Protein AF-A0A352SDS6-F1 (afdb_monomer)

Secondary structure (DSSP, 8-state):
-EEEEETTEEEEEEEETTEEEEEEEESSTT--EEEE-TTT--S----EE-SSSTTEEEEE-PPPTTT-EEEEEEEETTTTEEEEEEEEE--TT--TTT------EE-TTSSEEEEEE-TTSS-EEEEEE-HHHHS--

Radius of gyration: 15.39 Å; Cα contacts (8 Å, |Δi|>4): 295; chains: 1; bounding box: 39×33×39 Å

Nearest PDB structures (foldseek):
  3fgb-assembly2_B  TM=4.371E-01  e=1.131E-02  Bacteroides thetaiotaomicron
  1ri6-assembly1_A  TM=5.405E-01  e=7.367E-02  Escherichia coli
  6nau-assembly3_C  TM=4.119E-01  e=3.223E-02  Klebsiella pneumoniae subsp. pneumoniae
  6fhp-assembly2_B  TM=5.325E-01  e=4.067E-01  Streptomyces mobaraensis
  6boy-assembly1_A  TM=3.672E-01  e=1.097E+00  Homo sapiens

Foldseek 3Di:
DWDDLDPFWIWDQQDDPHDGATWIFGPDPPTDIDGFLVPHRPDDWQWDAQPQQSQKIWTKDAQDPPQRWIWTWIARRVVSDIDGQDIAHDDPVQDPVRDAGQNWDADNNRQKIKGWGCRVPRTDIDIDGPCCPRPPD

Structure (mmCIF, N/CA/C/O backbone):
data_AF-A0A352SDS6-F1
#
_entry.id   AF-A0A352SDS6-F1
#
loop_
_atom_site.group_PDB
_atom_site.id
_atom_site.type_symbol
_atom_site.label_atom_id
_atom_site.label_alt_id
_atom_site.label_comp_id
_atom_site.label_asym_id
_atom_site.label_entity_id
_atom_site.label_seq_id
_atom_site.pdbx_PDB_ins_code
_atom_site.Cartn_x
_atom_site.Cartn_y
_atom_site.Cartn_z
_atom_site.occupancy
_atom_site.B_iso_or_equiv
_atom_site.auth_seq_id
_atom_site.auth_comp_id
_atom_site.auth_asym_id
_atom_site.auth_atom_id
_atom_site.pdbx_PDB_model_num
ATOM 1 N N . HIS A 1 1 ? 10.148 4.270 2.060 1.00 79.06 1 HIS A N 1
ATOM 2 C CA . HIS A 1 1 ? 10.262 2.836 2.402 1.00 79.06 1 HIS A CA 1
ATOM 3 C C . HIS A 1 1 ? 10.572 2.051 1.126 1.00 79.06 1 HIS A C 1
ATOM 5 O O . HIS A 1 1 ? 9.865 2.293 0.155 1.00 79.06 1 HIS A O 1
ATOM 11 N N . PRO A 1 2 ? 11.622 1.207 1.069 1.00 92.25 2 PRO A N 1
ATOM 12 C CA . PRO A 1 2 ? 11.910 0.367 -0.097 1.00 92.25 2 PRO A CA 1
ATOM 13 C C . PRO A 1 2 ? 11.280 -1.030 0.023 1.00 92.25 2 PRO A C 1
ATOM 15 O O . PRO A 1 2 ? 11.198 -1.579 1.125 1.00 92.25 2 PRO A O 1
ATOM 18 N N . LEU A 1 3 ? 10.881 -1.624 -1.102 1.00 95.00 3 LEU A N 1
ATOM 19 C CA . LEU A 1 3 ? 10.377 -2.996 -1.170 1.00 95.00 3 LEU A CA 1
ATOM 20 C C . LEU A 1 3 ? 10.596 -3.594 -2.567 1.00 95.00 3 LEU A C 1
ATOM 22 O O . LEU A 1 3 ? 10.373 -2.929 -3.570 1.00 95.00 3 LEU A O 1
ATOM 26 N N . TRP A 1 4 ? 10.960 -4.871 -2.637 1.00 95.69 4 TRP A N 1
ATOM 27 C CA . TRP A 1 4 ? 10.947 -5.634 -3.885 1.00 95.69 4 TRP A CA 1
ATOM 28 C C . TRP A 1 4 ? 9.517 -5.882 -4.382 1.00 95.69 4 TRP A C 1
ATOM 30 O O . TRP A 1 4 ? 8.671 -6.368 -3.626 1.00 95.69 4 TRP A O 1
ATOM 40 N N . LYS A 1 5 ? 9.262 -5.575 -5.657 1.00 95.56 5 LYS A N 1
ATOM 41 C CA . LYS A 1 5 ? 8.045 -5.979 -6.379 1.00 95.56 5 LYS A CA 1
ATOM 42 C C . LYS A 1 5 ? 8.198 -7.398 -6.934 1.00 95.56 5 LYS A C 1
ATOM 44 O O . LYS A 1 5 ? 7.309 -8.226 -6.762 1.00 95.56 5 LYS A O 1
ATOM 49 N N . ASP A 1 6 ? 9.331 -7.663 -7.575 1.00 95.06 6 ASP A N 1
ATOM 50 C CA . ASP A 1 6 ? 9.714 -8.936 -8.195 1.00 95.06 6 ASP A CA 1
ATOM 51 C C . ASP A 1 6 ? 11.247 -9.068 -8.200 1.00 95.06 6 ASP A C 1
ATOM 53 O O . ASP A 1 6 ? 11.920 -8.254 -7.580 1.00 95.06 6 ASP A O 1
ATOM 57 N N . ASP A 1 7 ? 11.805 -10.075 -8.874 1.00 96.19 7 ASP A N 1
ATOM 58 C CA . ASP A 1 7 ? 13.253 -10.356 -8.875 1.00 96.19 7 ASP A CA 1
ATOM 59 C C . ASP A 1 7 ? 14.102 -9.272 -9.568 1.00 96.19 7 ASP A C 1
ATOM 61 O O . ASP A 1 7 ? 15.329 -9.321 -9.515 1.00 96.19 7 ASP A O 1
ATOM 65 N N . THR A 1 8 ? 13.462 -8.310 -10.236 1.00 97.25 8 THR A N 1
ATOM 66 C CA . THR A 1 8 ? 14.125 -7.290 -11.061 1.00 97.25 8 THR A CA 1
ATOM 67 C C . THR A 1 8 ? 13.709 -5.862 -10.725 1.00 97.25 8 THR A C 1
ATOM 69 O O . THR A 1 8 ? 14.305 -4.933 -11.259 1.00 97.25 8 THR A O 1
ATOM 72 N N . HIS A 1 9 ? 12.725 -5.657 -9.840 1.00 97.75 9 HIS A N 1
ATOM 73 C CA . HIS A 1 9 ? 12.203 -4.323 -9.539 1.00 97.75 9 HIS A CA 1
ATOM 74 C C . HIS A 1 9 ? 12.048 -4.034 -8.046 1.00 97.75 9 HIS A C 1
ATOM 76 O O . HIS A 1 9 ? 11.487 -4.829 -7.285 1.00 97.75 9 HIS A O 1
ATOM 82 N N . ILE A 1 10 ? 12.431 -2.817 -7.654 1.00 97.25 10 ILE A N 1
ATOM 83 C CA . ILE A 1 10 ? 12.285 -2.274 -6.300 1.00 97.25 10 ILE A CA 1
ATOM 84 C C . ILE A 1 10 ? 11.414 -1.019 -6.365 1.00 97.25 10 ILE A C 1
ATOM 86 O O . ILE A 1 10 ? 11.709 -0.089 -7.108 1.00 97.25 10 ILE A O 1
ATOM 90 N N . ILE A 1 11 ? 10.363 -0.956 -5.551 1.00 97.12 11 ILE A N 1
ATOM 91 C CA . ILE A 1 11 ? 9.583 0.264 -5.342 1.00 97.12 11 ILE A CA 1
ATOM 92 C C . ILE A 1 11 ? 10.101 1.024 -4.121 1.00 97.12 11 ILE A C 1
ATOM 94 O O . ILE A 1 11 ? 10.385 0.433 -3.076 1.00 97.12 11 ILE A O 1
ATOM 98 N N . VAL A 1 12 ? 10.210 2.346 -4.238 1.00 96.94 12 VAL A N 1
ATOM 99 C CA . VAL A 1 12 ? 10.644 3.230 -3.154 1.00 96.94 12 VAL A CA 1
ATOM 100 C C . VAL A 1 12 ? 9.781 4.484 -3.126 1.00 96.94 12 VAL A C 1
ATOM 102 O O . VAL A 1 12 ? 9.702 5.208 -4.113 1.00 96.94 12 VAL A O 1
ATOM 105 N N . TRP A 1 13 ? 9.197 4.800 -1.968 1.00 97.25 13 TRP A N 1
ATOM 106 C CA . TRP A 1 13 ? 8.790 6.181 -1.691 1.00 97.25 13 TRP A CA 1
ATOM 107 C C . TRP A 1 13 ? 10.016 7.020 -1.325 1.00 97.25 13 TRP A C 1
ATOM 109 O O . TRP A 1 13 ? 10.658 6.749 -0.298 1.00 97.25 13 TRP A O 1
ATOM 119 N N . GLY A 1 14 ? 10.323 8.039 -2.127 1.00 95.75 14 GLY A N 1
ATOM 120 C CA . GLY A 1 14 ? 11.457 8.929 -1.882 1.00 95.75 14 GLY A CA 1
ATOM 121 C C . GLY A 1 14 ? 11.708 9.943 -3.002 1.00 95.75 14 GLY A C 1
ATOM 122 O O . GLY A 1 14 ? 11.015 9.915 -4.020 1.00 95.75 14 GLY A O 1
ATOM 123 N N . PRO A 1 15 ? 12.678 10.856 -2.811 1.00 96.06 15 PRO A N 1
ATOM 124 C CA . PRO A 1 15 ? 13.060 11.830 -3.826 1.00 96.06 15 PRO A CA 1
ATOM 125 C C . PRO A 1 15 ? 13.827 11.179 -4.987 1.00 96.06 15 PRO A C 1
ATOM 127 O O . PRO A 1 15 ? 14.787 10.443 -4.762 1.00 96.06 15 PRO A O 1
ATOM 130 N N . HIS A 1 16 ? 13.464 11.516 -6.223 1.00 95.88 16 HIS A N 1
ATOM 131 C CA . HIS A 1 16 ? 14.200 11.175 -7.441 1.00 95.88 16 HIS A CA 1
ATOM 132 C C . HIS A 1 16 ? 14.000 12.269 -8.498 1.00 95.88 16 HIS A C 1
ATOM 134 O O . HIS A 1 16 ? 12.891 12.769 -8.686 1.00 95.88 16 HIS A O 1
ATOM 140 N N . ALA A 1 17 ? 15.091 12.683 -9.152 1.00 94.88 17 ALA A N 1
ATOM 141 C CA . ALA A 1 17 ? 15.086 13.706 -10.206 1.00 94.88 17 ALA A CA 1
ATOM 142 C C . ALA A 1 17 ? 14.292 14.994 -9.865 1.00 94.88 17 ALA A C 1
ATOM 144 O O . ALA A 1 17 ? 13.673 15.604 -10.729 1.00 94.88 17 ALA A O 1
ATOM 145 N N . GLY A 1 18 ? 14.310 15.420 -8.595 1.00 95.06 18 GLY A N 1
ATOM 146 C CA . GLY A 1 18 ? 13.639 16.645 -8.137 1.00 95.06 18 GLY A CA 1
ATOM 147 C C . GLY A 1 18 ? 12.169 16.492 -7.724 1.00 95.06 18 GLY A C 1
ATOM 148 O O . GLY A 1 18 ? 11.551 17.491 -7.367 1.00 95.06 18 GLY A O 1
ATOM 149 N N . SER A 1 19 ? 11.619 15.275 -7.712 1.00 95.06 19 SER A N 1
ATOM 150 C CA . SER A 1 19 ? 10.238 14.990 -7.289 1.00 95.06 19 SER A CA 1
ATOM 151 C C . SER A 1 19 ? 10.182 13.879 -6.235 1.00 95.06 19 SER A C 1
ATOM 153 O O . SER A 1 19 ? 11.104 13.070 -6.144 1.00 95.06 19 SER A O 1
ATOM 155 N N . ILE A 1 20 ? 9.136 13.851 -5.401 1.00 96.62 20 ILE A N 1
ATOM 156 C CA . ILE A 1 20 ? 8.922 12.805 -4.386 1.00 96.62 20 ILE A CA 1
ATOM 157 C C . ILE A 1 20 ? 7.670 12.022 -4.766 1.00 96.62 20 ILE A C 1
ATOM 159 O O . ILE A 1 20 ? 6.574 12.569 -4.727 1.00 96.62 20 ILE A O 1
ATOM 163 N N . HIS A 1 21 ? 7.850 10.742 -5.080 1.00 97.19 21 HIS A N 1
ATOM 164 C CA . HIS A 1 21 ? 6.781 9.819 -5.453 1.00 97.19 21 HIS A CA 1
ATOM 165 C C . HIS A 1 21 ? 7.141 8.386 -5.042 1.00 97.19 21 HIS A C 1
ATOM 16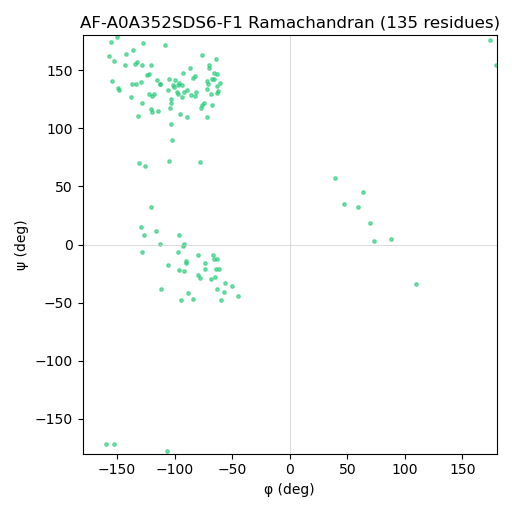7 O O . HIS A 1 21 ? 8.238 8.117 -4.535 1.00 97.19 21 HIS A O 1
ATOM 173 N N . TYR A 1 22 ? 6.222 7.456 -5.309 1.00 97.69 22 TYR A N 1
ATOM 174 C CA . TYR A 1 22 ? 6.556 6.046 -5.465 1.00 97.69 22 TYR A CA 1
ATOM 175 C C . TYR A 1 22 ? 7.289 5.855 -6.793 1.00 97.69 22 TYR A C 1
ATOM 177 O O . TYR A 1 22 ? 6.695 5.960 -7.865 1.00 97.69 22 TYR A O 1
ATOM 185 N N . HIS A 1 23 ? 8.581 5.568 -6.713 1.00 97.94 23 HIS A N 1
ATOM 186 C CA . HIS A 1 23 ? 9.427 5.276 -7.860 1.00 97.94 23 HIS A CA 1
ATOM 187 C C . HIS A 1 23 ? 9.664 3.769 -7.936 1.00 97.94 23 HIS A C 1
ATOM 189 O O . HIS A 1 23 ? 10.101 3.162 -6.956 1.00 97.94 23 HIS A O 1
ATOM 195 N N . LEU A 1 24 ? 9.358 3.167 -9.083 1.00 97.81 24 LEU A N 1
ATOM 196 C CA . LEU A 1 24 ? 9.694 1.787 -9.405 1.00 97.81 24 LEU A CA 1
ATOM 197 C C . LEU A 1 24 ? 11.003 1.783 -10.192 1.00 97.81 24 LEU A C 1
ATOM 199 O O . LEU A 1 24 ? 11.050 2.279 -11.316 1.00 97.81 24 LEU A O 1
ATOM 203 N N . TYR A 1 25 ? 12.043 1.243 -9.573 1.00 98.12 25 TYR A N 1
ATOM 204 C CA . TYR A 1 25 ? 13.365 1.070 -10.152 1.00 98.12 25 TYR A CA 1
ATOM 205 C C . TYR A 1 25 ? 13.492 -0.335 -10.702 1.00 98.12 25 TYR A C 1
ATOM 207 O O . TYR A 1 25 ? 13.102 -1.295 -10.034 1.00 98.12 25 TYR A O 1
ATOM 215 N N . GLU A 1 26 ? 14.107 -0.453 -11.863 1.00 98.31 26 GLU A N 1
ATOM 216 C CA . GLU A 1 26 ? 14.666 -1.715 -12.311 1.00 98.31 26 GLU A CA 1
ATOM 217 C C . GLU A 1 26 ? 16.093 -1.891 -11.765 1.00 98.31 26 GLU A C 1
ATOM 219 O O . GLU A 1 26 ? 16.931 -0.997 -11.891 1.00 98.31 26 GLU A O 1
ATOM 224 N N . ASP A 1 27 ? 16.380 -3.034 -11.140 1.00 97.44 27 ASP A N 1
ATOM 225 C CA . ASP A 1 27 ? 17.655 -3.317 -10.467 1.00 97.44 27 ASP A CA 1
ATOM 226 C C . ASP A 1 27 ? 18.773 -3.677 -11.464 1.00 97.44 27 ASP A C 1
ATOM 228 O O . ASP A 1 27 ? 19.195 -4.827 -11.599 1.00 97.44 27 ASP A O 1
ATOM 232 N N . ARG A 1 28 ? 19.236 -2.676 -12.222 1.00 97.12 28 ARG A N 1
ATOM 233 C CA . ARG A 1 28 ? 20.403 -2.751 -13.118 1.00 97.12 28 ARG A CA 1
ATOM 234 C C . ARG A 1 28 ? 20.995 -1.365 -13.391 1.00 97.12 28 ARG A C 1
ATOM 236 O O . ARG A 1 28 ? 20.339 -0.353 -13.182 1.00 97.12 28 ARG A O 1
ATOM 243 N N . ALA A 1 29 ? 22.240 -1.322 -13.879 1.00 92.75 29 ALA A N 1
ATOM 244 C CA . ALA A 1 29 ? 23.027 -0.088 -14.037 1.00 92.75 29 ALA A CA 1
ATOM 245 C C . ALA A 1 29 ? 22.353 1.008 -14.890 1.00 92.75 29 ALA A C 1
ATO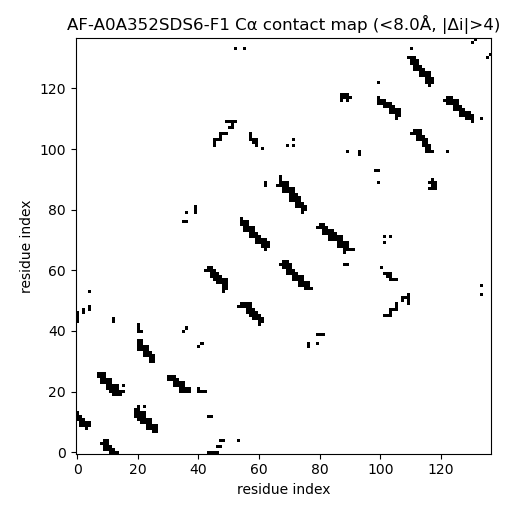M 247 O O . ALA A 1 29 ? 22.508 2.184 -14.579 1.00 92.75 29 ALA A O 1
ATOM 248 N N . ASP A 1 30 ? 21.572 0.611 -15.898 1.00 95.06 30 ASP A N 1
ATOM 249 C CA . ASP A 1 30 ? 20.823 1.502 -16.798 1.00 95.06 30 ASP A CA 1
ATOM 250 C C . ASP A 1 30 ? 19.312 1.210 -16.733 1.00 95.06 30 ASP A C 1
ATOM 252 O O . ASP A 1 30 ? 18.605 1.251 -17.739 1.00 95.06 30 ASP A O 1
ATOM 256 N N . GLY A 1 31 ? 18.836 0.800 -15.554 1.00 96.50 31 GLY A N 1
ATOM 257 C CA . GLY A 1 31 ? 17.440 0.448 -15.326 1.00 96.50 31 GLY A CA 1
ATOM 258 C C . GLY A 1 31 ? 16.512 1.651 -15.459 1.00 96.50 31 GLY A C 1
ATOM 259 O O . GLY A 1 31 ? 16.835 2.760 -15.026 1.00 96.50 31 GLY A O 1
ATOM 260 N N . GLU A 1 32 ? 15.337 1.417 -16.033 1.00 97.38 32 GLU A N 1
ATOM 261 C CA . GLU A 1 32 ? 14.291 2.434 -16.112 1.00 97.38 32 GLU A CA 1
ATOM 262 C C . GLU A 1 32 ? 13.766 2.784 -14.709 1.00 97.38 32 GLU A C 1
ATOM 264 O O . GLU A 1 32 ? 13.695 1.938 -13.808 1.00 97.38 32 GLU A O 1
ATOM 269 N N . VAL A 1 33 ? 13.358 4.044 -14.532 1.00 97.81 33 VAL A N 1
ATOM 270 C CA . VAL A 1 33 ? 12.689 4.517 -13.314 1.00 97.81 33 VAL A CA 1
ATOM 271 C C . VAL A 1 33 ? 11.326 5.066 -13.691 1.00 97.81 33 VAL A C 1
ATOM 273 O O . VAL A 1 33 ? 11.217 6.060 -14.405 1.00 97.81 33 VAL A O 1
ATOM 276 N N . THR A 1 34 ? 10.271 4.428 -13.192 1.00 97.38 34 THR A N 1
ATOM 277 C CA . THR A 1 34 ? 8.886 4.824 -13.480 1.00 97.38 34 THR A CA 1
ATOM 278 C C . THR A 1 34 ? 8.209 5.359 -12.225 1.00 97.38 34 THR A C 1
ATOM 280 O O . THR A 1 34 ? 8.346 4.790 -11.143 1.00 97.38 34 THR A O 1
A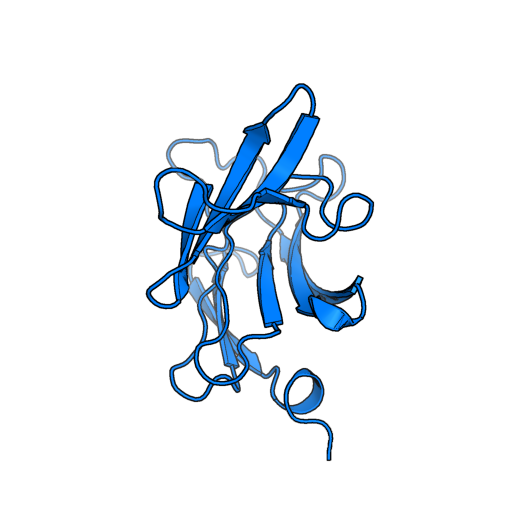TOM 283 N N . VAL A 1 35 ? 7.440 6.440 -12.357 1.00 97.81 35 VAL A N 1
ATOM 284 C CA . VAL A 1 35 ? 6.579 6.943 -11.277 1.00 97.81 35 VAL A CA 1
ATOM 285 C C . VAL A 1 35 ? 5.275 6.147 -11.243 1.00 97.81 35 VAL A C 1
ATOM 287 O O . VAL A 1 35 ? 4.604 5.996 -12.262 1.00 97.81 35 VAL A O 1
ATOM 290 N N . ILE A 1 36 ? 4.886 5.678 -10.058 1.00 97.56 36 ILE A N 1
ATOM 291 C CA . ILE A 1 36 ? 3.627 4.968 -9.824 1.00 97.56 36 ILE A CA 1
ATOM 292 C C . ILE A 1 36 ? 2.640 5.908 -9.127 1.00 97.56 36 ILE A C 1
ATOM 294 O O . ILE A 1 36 ? 2.879 6.351 -8.005 1.00 97.56 36 ILE A O 1
ATOM 298 N N . GLY A 1 37 ? 1.516 6.194 -9.791 1.00 97.00 37 GLY A N 1
ATOM 299 C CA . GLY A 1 37 ? 0.379 6.908 -9.201 1.00 97.00 37 GLY A CA 1
ATOM 300 C C . GLY A 1 37 ? 0.669 8.346 -8.777 1.00 97.00 37 GLY A C 1
ATOM 301 O O . GLY A 1 37 ? 0.257 8.729 -7.691 1.00 97.00 37 GLY A O 1
ATOM 302 N N . ALA A 1 38 ? 1.352 9.136 -9.614 1.00 95.75 38 ALA A N 1
ATOM 303 C CA . ALA A 1 38 ? 1.811 10.496 -9.293 1.00 95.75 38 ALA A CA 1
ATOM 304 C C . ALA A 1 38 ? 0.756 11.386 -8.601 1.00 95.75 38 ALA A C 1
ATOM 306 O O . ALA A 1 38 ? 1.069 12.034 -7.604 1.00 95.75 38 ALA A O 1
ATOM 307 N N . ASP A 1 39 ? -0.487 11.360 -9.094 1.00 95.94 39 ASP A N 1
ATOM 308 C CA . ASP A 1 39 ? -1.590 12.204 -8.607 1.00 95.94 39 ASP A CA 1
ATOM 309 C C . ASP A 1 39 ? -2.511 11.502 -7.590 1.00 95.94 39 ASP A C 1
ATOM 311 O O . ASP A 1 39 ? -3.413 12.120 -7.030 1.00 95.94 39 ASP A O 1
ATOM 315 N N . VAL A 1 40 ? -2.311 10.199 -7.363 1.00 97.75 40 VAL A N 1
ATOM 316 C CA . VAL A 1 40 ? -3.198 9.347 -6.543 1.00 97.75 40 VAL A CA 1
ATOM 317 C C . VAL A 1 40 ? -2.510 8.898 -5.253 1.00 97.75 40 VAL A C 1
ATOM 319 O O . VAL A 1 40 ? -3.127 8.814 -4.190 1.00 97.75 40 VAL A O 1
ATOM 322 N N . LEU A 1 41 ? -1.217 8.604 -5.344 1.00 97.06 41 LEU A N 1
ATOM 323 C CA . LEU A 1 41 ? -0.355 8.148 -4.264 1.00 97.06 41 LEU A CA 1
ATOM 324 C C . LEU A 1 41 ? 0.540 9.313 -3.832 1.00 97.06 41 LEU A C 1
ATOM 326 O O . LEU A 1 41 ? 1.733 9.354 -4.126 1.00 97.06 41 LEU A O 1
ATOM 330 N N . THR A 1 42 ? -0.065 10.297 -3.171 1.00 95.75 42 THR A N 1
ATOM 331 C CA . THR A 1 42 ? 0.555 11.604 -2.896 1.00 95.75 42 THR A CA 1
ATOM 332 C C . THR A 1 42 ? 1.291 11.685 -1.559 1.00 95.75 42 THR A C 1
ATOM 334 O O . THR A 1 42 ? 1.840 12.731 -1.219 1.00 95.75 42 THR A O 1
ATOM 337 N N . GLU A 1 43 ? 1.321 10.603 -0.783 1.00 95.88 43 GLU A N 1
ATOM 338 C CA . GLU A 1 43 ? 2.036 10.529 0.491 1.00 95.88 43 GLU A CA 1
ATOM 339 C C . GLU A 1 43 ? 2.702 9.162 0.712 1.00 95.88 43 GLU A C 1
ATOM 341 O O . GLU A 1 43 ? 2.389 8.163 0.059 1.00 95.88 43 GLU A O 1
ATOM 346 N N . ASN A 1 44 ? 3.638 9.127 1.663 1.00 95.19 44 ASN A N 1
ATOM 347 C CA . ASN A 1 44 ? 4.344 7.912 2.054 1.00 95.19 44 ASN A CA 1
ATOM 348 C C . ASN A 1 44 ? 3.418 6.939 2.794 1.00 95.19 44 ASN A C 1
ATOM 350 O O . ASN A 1 44 ? 2.535 7.351 3.539 1.00 95.19 44 ASN A O 1
ATOM 354 N N . GLY A 1 45 ? 3.734 5.656 2.682 1.00 95.31 45 GLY A N 1
ATOM 355 C CA . GLY A 1 45 ? 3.056 4.569 3.368 1.00 95.31 45 GLY A CA 1
ATOM 356 C C . GLY A 1 45 ? 3.925 3.319 3.433 1.00 95.31 45 GLY A C 1
ATOM 357 O O . GLY A 1 45 ? 5.120 3.329 3.098 1.00 95.31 45 GLY A O 1
ATOM 358 N N . HIS A 1 46 ? 3.316 2.232 3.881 1.00 96.38 46 HIS A N 1
ATOM 359 C CA . HIS A 1 46 ? 3.894 0.900 3.964 1.00 96.38 46 HIS A CA 1
ATOM 360 C C . HIS A 1 46 ? 3.381 0.055 2.802 1.00 96.38 46 HIS A C 1
ATOM 362 O O . HIS A 1 46 ? 2.362 -0.623 2.894 1.00 96.38 46 HIS A O 1
ATOM 368 N N . MET A 1 47 ? 4.113 0.098 1.697 1.00 95.00 47 MET A N 1
ATOM 369 C CA . MET A 1 47 ? 3.735 -0.576 0.468 1.00 95.00 47 MET A CA 1
ATOM 370 C C . MET A 1 47 ? 4.135 -2.059 0.395 1.00 95.00 47 MET A C 1
ATOM 372 O O . MET A 1 47 ? 5.223 -2.461 0.812 1.00 95.00 47 MET A O 1
ATOM 376 N N . THR A 1 48 ? 3.275 -2.874 -0.213 1.00 96.12 48 THR A N 1
ATOM 377 C CA . THR A 1 48 ? 3.561 -4.260 -0.601 1.00 96.12 48 THR A CA 1
ATOM 378 C C . THR A 1 48 ? 2.798 -4.668 -1.862 1.00 96.12 48 THR A C 1
ATOM 380 O O . THR A 1 48 ? 1.599 -4.429 -1.976 1.00 96.12 48 THR A O 1
ATOM 383 N N . PHE A 1 49 ? 3.480 -5.293 -2.824 1.00 97.31 49 PHE A N 1
ATOM 384 C CA . PHE A 1 49 ? 2.830 -5.886 -3.997 1.00 97.31 49 PHE A CA 1
ATOM 385 C C . PHE A 1 49 ? 2.275 -7.278 -3.685 1.00 97.31 49 PHE A C 1
ATOM 387 O O . PHE A 1 49 ? 2.878 -8.039 -2.918 1.00 97.31 49 PHE A O 1
ATOM 394 N N . SER A 1 50 ? 1.141 -7.624 -4.298 1.00 97.00 50 SER A N 1
ATOM 395 C CA . SER A 1 50 ? 0.635 -8.998 -4.259 1.00 97.00 50 SER A CA 1
ATOM 396 C C . SER A 1 50 ? 1.521 -9.913 -5.104 1.00 97.00 50 SER A C 1
ATOM 398 O O . SER A 1 50 ? 1.934 -9.567 -6.207 1.00 97.00 50 SER A O 1
ATOM 400 N N . ARG A 1 51 ? 1.803 -11.117 -4.597 1.00 94.06 51 ARG A N 1
ATOM 401 C CA . ARG A 1 51 ? 2.579 -12.130 -5.333 1.00 94.06 51 ARG A CA 1
ATOM 402 C C . ARG A 1 51 ? 1.751 -12.887 -6.369 1.00 94.06 51 ARG A C 1
ATOM 404 O O . ARG A 1 51 ? 2.320 -13.430 -7.308 1.00 94.06 51 ARG A O 1
ATOM 411 N N . THR A 1 52 ? 0.444 -12.984 -6.155 1.00 96.12 52 THR A N 1
ATOM 412 C CA . THR A 1 52 ? -0.496 -13.689 -7.042 1.00 96.12 52 THR A CA 1
ATOM 413 C C . THR A 1 52 ? -1.181 -12.736 -8.015 1.00 96.12 52 THR A C 1
ATOM 415 O O . THR A 1 52 ? -1.605 -13.165 -9.080 1.00 96.12 52 THR A O 1
ATOM 418 N N . HIS A 1 53 ? -1.228 -11.444 -7.677 1.00 96.44 53 HIS A N 1
ATOM 419 C CA . HIS A 1 53 ? -1.853 -10.383 -8.466 1.00 96.44 53 HIS A CA 1
ATOM 420 C C . HIS A 1 53 ? -0.878 -9.203 -8.610 1.00 96.44 53 HIS A C 1
ATOM 422 O O . HIS A 1 53 ? -1.073 -8.166 -7.979 1.00 96.44 53 HIS A O 1
ATOM 428 N N . PRO A 1 54 ? 0.211 -9.350 -9.386 1.00 95.75 54 PRO A N 1
ATOM 429 C CA . PRO A 1 54 ? 1.369 -8.442 -9.360 1.00 95.75 54 PRO A CA 1
ATOM 430 C C . PRO A 1 54 ? 1.081 -6.993 -9.784 1.00 95.75 54 PRO A C 1
ATOM 432 O O . PRO A 1 54 ? 1.909 -6.114 -9.547 1.00 95.75 54 PRO A O 1
ATOM 435 N N . ASP A 1 55 ? -0.088 -6.736 -10.367 1.00 96.44 55 ASP A N 1
ATOM 436 C CA . ASP A 1 55 ? -0.568 -5.401 -10.731 1.00 96.44 55 ASP A CA 1
ATOM 437 C C . ASP A 1 55 ? -1.150 -4.614 -9.544 1.00 96.44 55 ASP A C 1
ATOM 439 O O . ASP A 1 55 ? -1.418 -3.416 -9.658 1.00 96.44 55 ASP A O 1
ATOM 443 N N . TRP A 1 56 ? -1.336 -5.267 -8.393 1.00 98.19 56 TRP A N 1
ATOM 444 C CA . TRP A 1 56 ? -1.930 -4.674 -7.201 1.00 98.19 56 TRP A CA 1
ATOM 445 C C . TRP A 1 56 ? -0.886 -4.315 -6.144 1.00 98.19 56 TRP A C 1
ATOM 447 O O . TRP A 1 56 ? -0.173 -5.170 -5.606 1.00 98.19 56 TRP A O 1
ATOM 457 N N . LEU A 1 57 ? -0.869 -3.031 -5.796 1.00 98.19 57 LEU A N 1
ATOM 458 C CA . LEU A 1 57 ? -0.137 -2.462 -4.673 1.00 98.19 57 LEU A CA 1
ATOM 459 C C . LEU A 1 57 ? -1.081 -2.305 -3.476 1.00 98.19 57 LEU A C 1
ATOM 461 O O . LEU A 1 57 ? -2.158 -1.736 -3.601 1.00 98.19 57 LEU A O 1
ATOM 465 N N . LEU A 1 58 ? -0.665 -2.767 -2.305 1.00 98.56 58 LEU A N 1
ATOM 466 C CA . LEU A 1 58 ? -1.318 -2.512 -1.022 1.00 98.56 58 LEU A CA 1
ATOM 467 C C . LEU A 1 58 ? -0.483 -1.503 -0.250 1.00 98.56 58 LEU A C 1
ATOM 469 O O . LEU A 1 58 ? 0.731 -1.677 -0.160 1.00 98.56 58 LEU A O 1
ATOM 473 N N . SER A 1 59 ? -1.111 -0.476 0.309 1.00 98.38 59 SER A N 1
ATOM 474 C CA . SER A 1 59 ? -0.433 0.496 1.165 1.00 98.38 59 SER A CA 1
ATOM 475 C C . SER A 1 59 ? -1.420 1.157 2.126 1.00 98.38 59 SER A C 1
ATOM 477 O O . SER A 1 59 ? -2.625 0.906 2.092 1.00 98.38 59 SER A O 1
ATOM 479 N N . ASP A 1 60 ? -0.888 1.976 3.022 1.00 98.12 60 ASP A N 1
ATOM 480 C CA . ASP A 1 60 ? -1.629 2.785 3.979 1.00 98.12 60 ASP A CA 1
ATOM 481 C C . ASP A 1 60 ? -1.215 4.264 3.925 1.00 98.12 60 ASP A C 1
ATOM 483 O O . ASP A 1 60 ? -0.273 4.635 3.218 1.00 98.12 60 ASP A O 1
ATOM 487 N N . THR A 1 61 ? -1.938 5.100 4.671 1.00 97.56 61 THR A N 1
ATOM 488 C CA . THR A 1 61 ? -1.595 6.504 4.941 1.00 97.56 61 THR A CA 1
ATOM 489 C C . THR A 1 61 ? -1.137 6.706 6.390 1.00 97.56 61 THR A C 1
ATOM 491 O O . THR A 1 61 ? -1.258 5.829 7.261 1.00 97.56 61 THR A O 1
ATOM 494 N N . TYR A 1 62 ? -0.645 7.909 6.687 1.00 95.50 62 TYR A N 1
ATOM 495 C CA . TYR A 1 62 ? -0.546 8.371 8.071 1.00 95.50 62 TYR A CA 1
ATOM 496 C C . TYR A 1 62 ? -1.914 8.799 8.624 1.00 95.50 62 TYR A C 1
ATOM 498 O O . TYR A 1 62 ? -2.853 8.989 7.848 1.00 95.50 62 TYR A O 1
ATOM 506 N N . PRO A 1 63 ? -2.051 8.922 9.962 1.00 95.75 63 PRO A N 1
ATOM 507 C CA . PRO A 1 63 ? -3.272 9.425 10.567 1.00 95.75 63 PRO A CA 1
ATOM 508 C C . PRO A 1 63 ? -3.500 10.863 10.122 1.00 95.75 63 PRO A C 1
ATOM 510 O O . PRO A 1 63 ? -2.588 11.691 10.232 1.00 95.75 63 PRO A O 1
ATOM 513 N N . ASP A 1 64 ? -4.701 11.169 9.653 1.00 94.56 64 ASP A N 1
ATOM 514 C CA . ASP A 1 64 ? -5.054 12.545 9.336 1.00 94.56 64 ASP A CA 1
ATOM 515 C C . ASP A 1 64 ? -5.181 13.391 10.622 1.00 94.56 64 ASP A C 1
ATOM 517 O O . ASP A 1 64 ? -5.468 12.893 11.711 1.00 94.56 64 ASP A O 1
ATOM 521 N N . ALA A 1 65 ? -4.984 14.703 10.505 1.00 93.94 65 ALA A N 1
ATOM 522 C CA . ALA A 1 65 ? -4.973 15.593 11.667 1.00 93.94 65 ALA A CA 1
ATOM 523 C C . ALA A 1 65 ? -6.362 15.856 12.286 1.00 93.94 65 ALA A C 1
ATOM 525 O O . ALA A 1 65 ? -6.430 16.388 13.395 1.00 93.94 65 ALA A O 1
ATOM 526 N N . GLN A 1 66 ? -7.455 15.549 11.580 1.00 96.19 66 GLN A N 1
ATOM 527 C CA . GLN A 1 66 ? -8.823 15.829 12.026 1.00 96.19 66 GLN A CA 1
ATOM 528 C C . GLN A 1 66 ? -9.432 14.625 12.743 1.00 96.19 66 GLN A C 1
ATOM 530 O O . GLN A 1 66 ? -9.992 14.781 13.829 1.00 96.19 66 GLN A O 1
ATOM 535 N N . THR A 1 67 ? -9.316 13.434 12.156 1.00 96.62 67 THR A N 1
ATOM 536 C CA . THR A 1 67 ? -9.962 12.214 12.659 1.00 96.62 67 THR A CA 1
ATOM 537 C C . THR A 1 67 ? -8.979 11.256 13.328 1.00 96.62 67 THR A C 1
ATOM 539 O O . THR A 1 67 ? -9.383 10.458 14.173 1.00 96.62 67 THR A O 1
ATOM 542 N N . ASN A 1 68 ? -7.674 11.417 13.080 1.00 96.69 68 ASN A N 1
ATOM 543 C CA . ASN A 1 68 ? -6.623 10.472 13.469 1.00 96.69 68 ASN A CA 1
ATOM 544 C C . ASN A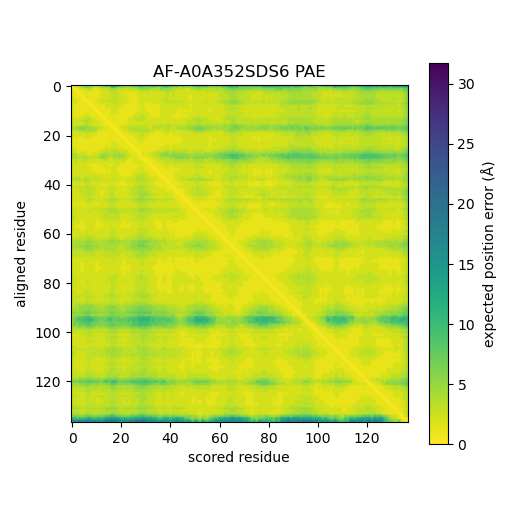 1 68 ? -6.842 9.081 12.865 1.00 96.69 68 ASN A C 1
ATOM 546 O O . ASN A 1 68 ? -6.480 8.066 13.470 1.00 96.69 68 ASN A O 1
ATOM 550 N N . GLU A 1 69 ? -7.427 9.027 11.671 1.00 97.50 69 GLU A N 1
ATOM 551 C CA . GLU A 1 69 ? -7.639 7.785 10.947 1.00 97.50 69 GLU A CA 1
ATOM 552 C C . GLU A 1 69 ? -6.574 7.587 9.876 1.00 97.50 69 GLU A C 1
ATOM 554 O O . GLU A 1 69 ? -6.133 8.520 9.205 1.00 97.50 69 GLU A O 1
ATOM 559 N N . ARG A 1 70 ? -6.155 6.331 9.729 1.00 96.94 70 ARG A N 1
ATOM 560 C CA . ARG A 1 70 ? -5.318 5.863 8.627 1.00 96.94 70 ARG A CA 1
ATOM 561 C C . ARG A 1 70 ? -6.196 5.166 7.613 1.00 96.94 70 ARG A C 1
ATOM 563 O O . ARG A 1 70 ? -6.996 4.307 7.989 1.00 96.94 70 ARG A O 1
ATOM 570 N N . ILE A 1 71 ? -5.974 5.452 6.342 1.00 98.50 71 ILE A N 1
ATOM 571 C CA . ILE A 1 71 ? -6.657 4.761 5.260 1.00 98.50 71 ILE A CA 1
ATOM 572 C C . ILE A 1 71 ? -5.796 3.594 4.800 1.00 98.50 71 ILE A C 1
ATOM 574 O O . ILE A 1 71 ? -4.623 3.771 4.478 1.00 98.50 71 ILE A O 1
ATOM 578 N N . LEU A 1 72 ? -6.385 2.402 4.767 1.00 98.75 72 LEU A N 1
ATOM 579 C CA . LEU A 1 72 ? -5.831 1.240 4.084 1.00 98.75 72 LEU A CA 1
ATOM 580 C C . LEU A 1 72 ? -6.383 1.213 2.663 1.00 98.75 72 LEU A C 1
ATOM 582 O O . LEU A 1 72 ? -7.599 1.303 2.477 1.00 98.75 72 LEU A O 1
ATOM 586 N N . PHE A 1 73 ? -5.523 1.039 1.667 1.00 98.75 73 PHE A N 1
ATOM 587 C CA . PHE A 1 73 ? -5.956 1.058 0.278 1.00 98.75 73 PHE A CA 1
ATOM 588 C C . PHE A 1 73 ? -5.215 0.052 -0.600 1.00 98.75 73 PHE A C 1
ATOM 590 O O . PHE A 1 73 ? -4.068 -0.329 -0.355 1.00 98.75 73 PHE A O 1
ATOM 597 N N . LEU A 1 74 ? -5.898 -0.341 -1.670 1.00 98.69 74 LEU A N 1
ATOM 598 C CA . LEU A 1 74 ? -5.337 -1.039 -2.814 1.00 98.69 74 LEU A CA 1
ATOM 599 C C . LEU A 1 74 ? -5.207 -0.068 -3.983 1.00 98.69 74 LEU A C 1
ATOM 60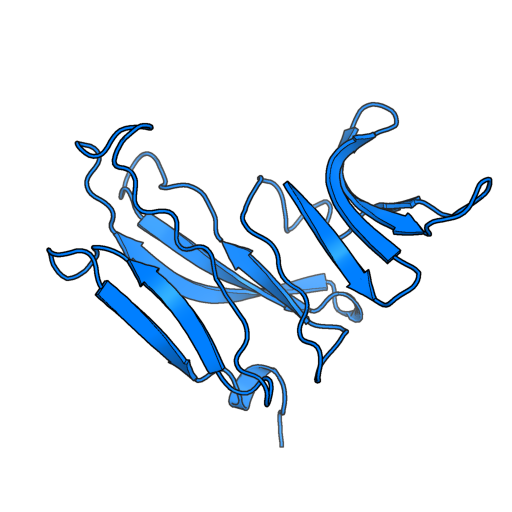1 O O . LEU A 1 74 ? -6.074 0.770 -4.198 1.00 98.69 74 LEU A O 1
ATOM 605 N N . TYR A 1 75 ? -4.144 -0.191 -4.760 1.00 98.62 75 TYR A N 1
ATOM 606 C CA . TYR A 1 75 ? -3.932 0.571 -5.980 1.00 98.62 75 TYR A CA 1
ATOM 607 C C . TYR A 1 75 ? -3.612 -0.387 -7.121 1.00 98.62 75 TYR A C 1
ATOM 609 O O . TYR A 1 75 ? -2.655 -1.161 -7.042 1.00 98.62 75 TYR A O 1
ATOM 617 N N . HIS A 1 76 ? -4.422 -0.337 -8.172 1.00 98.19 76 HIS A N 1
ATOM 618 C CA . HIS A 1 76 ? -4.212 -1.118 -9.379 1.00 98.19 76 HIS A CA 1
ATOM 619 C C . HIS A 1 76 ? -3.335 -0.319 -10.344 1.00 98.19 76 HIS A C 1
ATOM 621 O O . HIS A 1 76 ? -3.762 0.696 -10.902 1.00 98.19 76 HIS A O 1
ATOM 627 N N . VAL A 1 77 ? -2.093 -0.768 -10.524 1.00 97.62 77 VAL A N 1
ATOM 628 C CA . VAL A 1 77 ? -1.066 -0.031 -11.270 1.00 97.62 77 VAL A CA 1
ATOM 629 C C . VAL A 1 77 ? -1.466 0.233 -12.726 1.00 97.62 77 VAL A C 1
ATOM 631 O O . VAL A 1 77 ? -1.372 1.393 -13.131 1.00 97.62 77 VAL A O 1
ATOM 634 N N . PRO A 1 78 ? -1.962 -0.752 -13.504 1.00 97.12 78 PRO A N 1
ATOM 635 C CA . PRO A 1 78 ? -2.299 -0.533 -14.910 1.00 97.12 78 PRO A CA 1
ATOM 636 C C . PRO A 1 78 ? -3.425 0.479 -15.134 1.00 97.12 78 PRO A C 1
ATOM 638 O O . PRO A 1 78 ? -3.371 1.247 -16.090 1.00 97.12 78 PRO A O 1
ATOM 641 N N . SER A 1 79 ? -4.457 0.482 -14.280 1.00 97.44 79 SER A N 1
ATOM 642 C CA . SER A 1 79 ? -5.597 1.399 -14.442 1.00 97.44 79 SER A CA 1
ATOM 643 C C . SER A 1 79 ? -5.418 2.731 -13.720 1.00 97.44 79 SER A C 1
ATOM 645 O O . SER A 1 79 ? -6.193 3.653 -13.955 1.00 97.44 79 SER A O 1
ATOM 647 N N . GLY A 1 80 ? -4.445 2.828 -12.815 1.00 97.88 80 GLY A N 1
ATOM 648 C CA . GLY A 1 80 ? -4.235 4.006 -11.984 1.00 97.88 80 GLY A CA 1
ATOM 649 C C . GLY A 1 80 ? -5.315 4.238 -10.926 1.00 97.88 80 GLY A C 1
ATOM 650 O O . GLY A 1 80 ? -5.452 5.350 -10.419 1.00 97.88 80 GLY A O 1
ATOM 651 N N . VAL A 1 81 ? -6.108 3.213 -10.600 1.00 98.12 81 VAL A N 1
ATOM 652 C CA . VAL A 1 81 ? -7.254 3.345 -9.691 1.00 98.12 81 VAL A CA 1
ATOM 653 C C . VAL A 1 81 ? -6.870 2.913 -8.281 1.00 98.12 81 VAL A C 1
ATOM 655 O O . VAL A 1 81 ? -6.352 1.815 -8.072 1.00 98.12 81 VAL A O 1
ATOM 658 N N . ARG A 1 82 ? -7.174 3.774 -7.306 1.00 98.38 82 ARG A N 1
ATOM 659 C CA . ARG A 1 82 ? -7.095 3.480 -5.873 1.00 98.38 82 ARG A CA 1
ATOM 660 C C . ARG A 1 82 ? -8.468 3.085 -5.329 1.00 98.38 82 ARG A C 1
ATOM 662 O O . ARG A 1 82 ? -9.467 3.736 -5.620 1.00 98.38 82 ARG A O 1
ATOM 669 N N . HIS A 1 83 ? -8.483 2.056 -4.494 1.00 98.56 83 HIS A N 1
ATOM 670 C CA . HIS A 1 83 ? -9.628 1.573 -3.738 1.00 98.56 83 HIS A CA 1
ATOM 671 C C . HIS A 1 83 ? -9.306 1.661 -2.247 1.00 98.56 83 HIS A C 1
ATOM 673 O O . HIS A 1 83 ? -8.439 0.937 -1.758 1.00 98.56 83 HIS A O 1
ATOM 679 N N . ASP A 1 84 ? -10.012 2.520 -1.521 1.00 98.56 84 ASP A N 1
ATOM 680 C CA . ASP A 1 84 ? -9.926 2.560 -0.063 1.00 98.56 84 ASP A CA 1
ATOM 681 C C . ASP A 1 84 ? -10.716 1.380 0.512 1.00 98.56 84 ASP A C 1
ATOM 683 O O . ASP A 1 84 ? -11.910 1.228 0.251 1.00 98.56 84 ASP A O 1
ATOM 687 N N . ILE A 1 85 ? -10.033 0.515 1.260 1.00 98.44 85 ILE A N 1
ATOM 688 C CA . ILE A 1 85 ? -10.575 -0.757 1.768 1.00 98.44 85 ILE A CA 1
ATOM 689 C C . ILE A 1 85 ? -10.737 -0.773 3.293 1.00 98.44 85 ILE A C 1
ATOM 691 O O . ILE A 1 85 ? -11.180 -1.770 3.859 1.00 98.44 85 ILE A O 1
ATOM 695 N N . GLY A 1 86 ? -10.402 0.326 3.968 1.00 98.19 86 GLY A N 1
ATOM 696 C CA . GLY A 1 86 ? -10.690 0.518 5.385 1.00 98.19 86 GLY A CA 1
ATOM 697 C C . GLY A 1 86 ? -10.177 1.852 5.917 1.00 98.19 86 GLY A C 1
ATOM 698 O O . GLY A 1 86 ? -9.212 2.405 5.390 1.00 98.19 86 GLY A O 1
ATOM 699 N N . SER A 1 87 ? -10.815 2.333 6.984 1.00 98.25 87 SER A N 1
ATOM 700 C CA . SER A 1 87 ? -10.371 3.484 7.772 1.00 98.25 87 SER A CA 1
ATOM 701 C C . SER A 1 87 ? -10.174 3.056 9.222 1.00 98.25 87 SER A C 1
ATOM 703 O O . SER A 1 87 ? -11.040 2.392 9.795 1.00 98.25 87 SER A O 1
ATOM 705 N N . PHE A 1 88 ? -9.018 3.380 9.798 1.00 98.25 88 PHE A N 1
ATOM 706 C CA . PHE A 1 88 ? -8.596 2.851 11.092 1.00 98.25 88 PHE A CA 1
ATOM 707 C C . PHE A 1 88 ? -8.111 3.961 12.013 1.00 98.25 88 PHE A C 1
ATOM 709 O O . PHE A 1 88 ? -7.025 4.515 11.822 1.00 98.25 88 PHE A O 1
ATOM 716 N N . TYR A 1 89 ? -8.894 4.231 13.054 1.00 97.62 89 TYR A N 1
ATOM 717 C CA . TYR A 1 89 ? -8.521 5.163 14.109 1.00 97.62 89 TYR A CA 1
ATOM 718 C C . TYR A 1 89 ? -7.242 4.726 14.833 1.00 97.62 89 TYR A C 1
ATOM 720 O O . TYR A 1 89 ? -7.053 3.555 15.184 1.00 97.62 89 TYR A O 1
ATOM 728 N N . THR A 1 90 ? -6.387 5.699 15.133 1.00 96.25 90 THR A N 1
ATOM 729 C CA . THR A 1 90 ? -5.312 5.569 16.112 1.00 96.25 90 THR A CA 1
ATOM 730 C C . THR A 1 90 ? -5.358 6.736 17.085 1.00 96.25 90 THR A C 1
ATOM 732 O O . THR A 1 90 ? -5.548 7.884 16.703 1.00 96.25 90 THR A O 1
ATOM 735 N N . SER A 1 91 ? -5.120 6.470 18.367 1.00 94.31 91 SER A N 1
ATOM 736 C CA . SER A 1 91 ? -5.037 7.543 19.352 1.00 94.31 91 SER A CA 1
ATOM 737 C C . SER A 1 91 ? -3.876 8.501 19.034 1.00 94.31 91 SER A C 1
ATOM 739 O O . SER A 1 91 ? -2.740 8.031 18.894 1.00 94.31 91 SER A O 1
ATOM 741 N N . PRO A 1 92 ? -4.094 9.832 19.037 1.00 92.69 92 PRO A N 1
ATOM 742 C CA . PRO A 1 92 ? -3.024 10.823 18.882 1.00 92.69 92 PRO A CA 1
ATOM 743 C C . PRO A 1 92 ? -2.036 10.836 20.054 1.00 92.69 92 PRO A C 1
ATOM 745 O O . PRO A 1 92 ? -0.976 11.471 19.982 1.00 92.69 92 PRO A O 1
ATOM 748 N N . THR A 1 93 ? -2.371 10.174 21.167 1.00 93.06 93 THR A N 1
ATOM 749 C CA . THR A 1 93 ? -1.464 10.018 22.312 1.00 93.06 93 THR A CA 1
ATOM 750 C C . THR A 1 93 ? -0.350 9.012 22.038 1.00 93.06 93 THR A C 1
ATOM 752 O O . THR A 1 93 ? 0.694 9.100 22.683 1.00 93.06 93 THR A O 1
ATOM 755 N N . LEU A 1 94 ? -0.527 8.102 21.072 1.00 91.00 94 LEU A N 1
ATOM 756 C CA . LEU A 1 94 ? 0.546 7.228 20.613 1.00 91.00 94 LEU A CA 1
ATOM 757 C C . LEU A 1 94 ? 1.523 8.034 19.756 1.00 91.00 94 LEU A C 1
ATOM 759 O O . LEU A 1 94 ? 1.152 8.663 18.765 1.00 91.00 94 LEU A O 1
ATOM 763 N N . LYS A 1 95 ? 2.784 8.043 20.174 1.00 88.31 95 LYS A N 1
ATOM 764 C CA . LYS A 1 95 ? 3.883 8.777 19.549 1.00 88.31 95 LYS A CA 1
ATOM 765 C C . LYS A 1 95 ? 4.807 7.822 18.815 1.00 88.31 95 LYS A C 1
ATOM 767 O O . LYS A 1 95 ? 4.558 6.626 18.721 1.00 88.31 95 LYS A O 1
ATOM 772 N N . LYS A 1 96 ? 5.881 8.363 18.249 1.00 86.31 96 LYS A N 1
ATOM 773 C CA . LYS A 1 96 ? 6.799 7.641 17.366 1.00 86.31 96 LYS A CA 1
ATOM 774 C C . LYS A 1 96 ? 7.282 6.309 17.954 1.00 86.31 96 LYS A C 1
ATOM 776 O O . LYS A 1 96 ? 7.448 5.363 17.187 1.00 86.31 96 LYS A O 1
ATOM 781 N N . GLU A 1 97 ? 7.482 6.254 19.267 1.00 89.44 97 GLU A N 1
ATOM 782 C CA . GLU A 1 97 ? 8.038 5.131 20.026 1.00 89.44 97 GLU A CA 1
ATOM 783 C C . GLU A 1 97 ? 7.029 3.997 20.258 1.00 89.44 97 GLU A C 1
ATOM 785 O O . GLU A 1 97 ? 7.429 2.842 20.376 1.00 89.44 97 GLU A O 1
ATOM 790 N N . ASN A 1 98 ? 5.731 4.308 20.321 1.00 90.06 98 ASN A N 1
ATOM 791 C CA . ASN A 1 98 ? 4.660 3.351 20.623 1.00 90.06 98 ASN A CA 1
ATOM 792 C C . ASN A 1 98 ? 3.505 3.384 19.609 1.00 90.06 98 ASN A C 1
ATOM 794 O O . ASN A 1 98 ? 2.427 2.854 19.881 1.00 90.06 98 ASN A O 1
ATOM 798 N N . 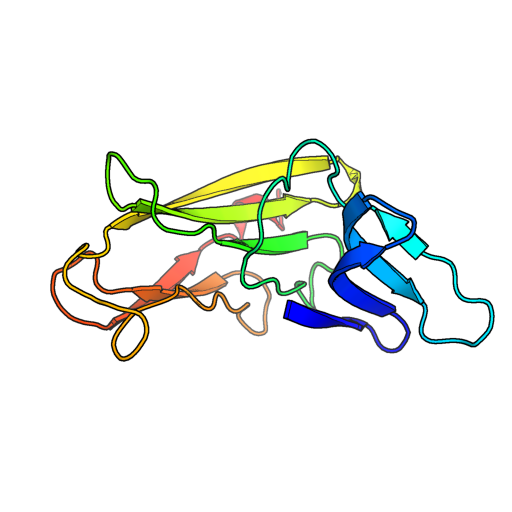ARG A 1 99 ? 3.716 4.003 18.442 1.00 92.31 99 ARG A N 1
ATOM 799 C CA . ARG A 1 99 ? 2.720 4.068 17.373 1.00 92.31 99 ARG A CA 1
ATOM 800 C C . ARG A 1 99 ? 2.391 2.680 16.839 1.00 92.31 99 ARG A C 1
ATOM 802 O O . ARG A 1 99 ? 3.254 1.808 16.736 1.00 92.31 99 ARG A O 1
ATOM 809 N N . CYS A 1 100 ? 1.137 2.525 16.440 1.00 95.31 100 CYS A N 1
ATOM 810 C CA . CYS A 1 100 ? 0.675 1.401 15.648 1.00 95.31 100 CYS A CA 1
ATOM 811 C C . CYS A 1 100 ? 0.507 1.886 14.200 1.00 95.31 100 CYS A C 1
ATOM 813 O O . CYS A 1 100 ? -0.413 2.651 13.905 1.00 95.31 100 CYS A O 1
ATOM 815 N N . ASP A 1 101 ? 1.455 1.533 13.333 1.00 95.12 101 ASP A N 1
ATOM 816 C CA . ASP A 1 101 ? 1.311 1.670 11.879 1.00 95.12 101 ASP A CA 1
ATOM 817 C C . ASP A 1 101 ? 0.619 0.411 11.338 1.00 95.12 101 ASP A C 1
ATOM 819 O O . ASP A 1 101 ? 0.776 -0.651 11.941 1.00 95.12 101 ASP A O 1
ATOM 823 N N . LEU A 1 102 ? -0.116 0.500 10.219 1.00 97.44 102 LEU A N 1
ATOM 824 C CA . LEU A 1 102 ? -0.901 -0.650 9.752 1.00 97.44 102 LEU A CA 1
ATOM 825 C C . LEU A 1 102 ? -0.026 -1.802 9.256 1.00 97.44 102 LEU A C 1
ATOM 827 O O . LEU A 1 102 ? -0.446 -2.953 9.354 1.00 97.44 102 LEU A O 1
ATOM 831 N N . HIS A 1 103 ? 1.169 -1.499 8.729 1.00 96.06 103 HIS A N 1
ATOM 832 C CA . HIS A 1 103 ? 2.109 -2.466 8.145 1.00 96.06 103 HIS A CA 1
ATOM 833 C C . HIS A 1 103 ? 1.403 -3.555 7.322 1.00 96.06 103 HIS A C 1
ATOM 835 O O . HIS A 1 103 ? 1.539 -4.742 7.629 1.00 96.06 103 HIS A O 1
ATOM 841 N N . PRO A 1 104 ? 0.618 -3.173 6.305 1.00 97.94 104 PRO A N 1
ATOM 842 C CA . PRO A 1 104 ? -0.289 -4.090 5.657 1.00 97.94 104 PRO A CA 1
ATOM 843 C C . PRO A 1 104 ? 0.474 -5.178 4.895 1.00 97.94 104 PRO A C 1
ATOM 845 O O . PRO A 1 104 ? 1.540 -4.941 4.320 1.00 97.94 104 PRO A O 1
ATOM 848 N N . ARG A 1 105 ? -0.049 -6.407 4.918 1.00 97.62 105 ARG A N 1
ATOM 849 C CA . ARG A 1 105 ? 0.583 -7.590 4.311 1.00 97.62 105 ARG A CA 1
ATOM 850 C C . ARG A 1 105 ? -0.427 -8.437 3.567 1.00 97.62 105 ARG A C 1
ATOM 852 O O . ARG A 1 105 ? -1.493 -8.736 4.091 1.00 97.62 105 ARG A O 1
ATOM 859 N N . TRP A 1 106 ? -0.043 -8.918 2.393 1.00 98.31 106 TRP A N 1
ATOM 860 C CA . TRP A 1 106 ? -0.827 -9.906 1.663 1.00 98.31 106 TRP A CA 1
ATOM 861 C C . TRP A 1 106 ? -0.774 -11.283 2.328 1.00 98.31 106 TRP A C 1
ATOM 863 O O . TRP A 1 106 ? 0.275 -11.752 2.781 1.00 98.31 106 TRP A O 1
ATOM 873 N N . SER A 1 107 ? -1.919 -11.956 2.334 1.00 97.81 107 SER A N 1
ATOM 874 C CA . SER A 1 107 ? -1.993 -13.409 2.493 1.00 97.81 107 SER A CA 1
ATOM 875 C C . SER A 1 107 ? -1.324 -14.120 1.310 1.00 97.81 107 SER A C 1
ATOM 877 O O . SER A 1 107 ? -1.133 -13.551 0.236 1.00 97.81 107 SER A O 1
ATOM 879 N N . ARG A 1 108 ? -0.939 -15.388 1.501 1.00 95.88 108 ARG A N 1
ATOM 880 C CA . ARG A 1 108 ? -0.190 -16.151 0.486 1.00 95.88 108 ARG A CA 1
ATOM 881 C C . ARG A 1 108 ? -0.978 -16.408 -0.799 1.00 95.88 108 ARG A C 1
ATOM 883 O O . ARG A 1 108 ? -0.351 -16.579 -1.837 1.00 95.88 108 ARG A O 1
ATOM 890 N N . ASP A 1 109 ? -2.301 -16.475 -0.710 1.00 96.25 109 ASP A N 1
ATOM 891 C CA . ASP A 1 109 ? -3.207 -16.681 -1.842 1.00 96.25 109 ASP A CA 1
ATOM 892 C C . ASP A 1 109 ? -3.711 -15.362 -2.456 1.00 96.25 109 ASP A C 1
ATOM 894 O O . ASP A 1 109 ? -4.469 -15.403 -3.420 1.00 96.25 109 ASP A O 1
ATOM 898 N N . GLY A 1 110 ? -3.308 -14.210 -1.904 1.00 96.94 110 GLY A N 1
ATOM 899 C CA . GLY A 1 110 ? -3.670 -12.880 -2.398 1.00 96.94 110 GLY A CA 1
ATOM 900 C C . GLY A 1 110 ? -5.114 -12.456 -2.137 1.00 96.94 110 GLY A C 1
ATOM 901 O O . GLY A 1 110 ? -5.498 -11.364 -2.538 1.00 96.94 110 GLY A O 1
ATOM 902 N N . LYS A 1 111 ? -5.920 -13.268 -1.445 1.00 97.50 111 LYS A N 1
ATOM 903 C CA . LYS A 1 111 ? -7.361 -13.001 -1.264 1.00 97.50 111 LYS A CA 1
ATOM 904 C C . LYS A 1 111 ? -7.678 -12.174 -0.031 1.00 97.50 111 LYS A C 1
ATOM 906 O O . LYS A 1 111 ? -8.776 -11.642 0.110 1.00 97.50 111 LYS A O 1
ATOM 911 N N . ARG A 1 112 ? -6.720 -12.081 0.887 1.00 98.50 112 ARG A N 1
ATOM 912 C CA . ARG A 1 112 ? -6.826 -11.304 2.122 1.00 98.50 112 ARG A CA 1
ATOM 913 C C . ARG A 1 112 ? -5.607 -10.438 2.360 1.00 98.50 112 ARG A C 1
ATOM 915 O O . ARG A 1 112 ? -4.499 -10.780 1.932 1.00 98.50 112 ARG A O 1
ATOM 922 N N . VAL A 1 113 ? -5.798 -9.393 3.149 1.00 98.62 113 VAL A N 1
ATOM 923 C CA . VAL A 1 113 ? -4.717 -8.565 3.686 1.00 98.62 113 VAL A CA 1
ATOM 924 C C . VAL A 1 113 ? -4.777 -8.545 5.204 1.00 98.62 113 VAL A C 1
ATOM 926 O O . VAL A 1 113 ? -5.857 -8.633 5.781 1.00 98.62 113 VAL A O 1
ATOM 929 N N . CYS A 1 114 ? -3.623 -8.461 5.854 1.00 98.50 114 CYS A N 1
ATOM 930 C CA . CYS A 1 114 ? -3.503 -8.357 7.299 1.00 98.50 114 CYS A CA 1
ATOM 931 C C . CYS A 1 114 ? -2.901 -7.010 7.694 1.00 98.50 114 CYS A C 1
ATOM 933 O O . CYS A 1 114 ? -1.994 -6.541 7.010 1.00 98.50 114 CYS A O 1
ATOM 935 N N . ILE A 1 115 ? -3.393 -6.420 8.784 1.00 98.62 115 ILE A N 1
ATOM 936 C CA . ILE A 1 115 ? -2.903 -5.161 9.354 1.00 98.62 115 ILE A CA 1
ATOM 937 C C . ILE A 1 115 ? -2.744 -5.259 10.871 1.00 98.62 115 ILE A C 1
ATOM 939 O O . ILE A 1 115 ? -3.473 -6.009 11.525 1.00 98.62 115 ILE A O 1
ATOM 943 N N . ASP A 1 116 ? -1.864 -4.432 11.422 1.00 98.06 116 ASP A N 1
ATOM 944 C CA . ASP A 1 116 ? -1.842 -4.089 12.842 1.00 98.06 116 ASP A CA 1
ATOM 945 C C . ASP A 1 116 ? -2.745 -2.872 13.087 1.00 98.06 116 ASP A C 1
ATOM 947 O O . ASP A 1 116 ? -2.647 -1.866 12.390 1.00 98.06 116 ASP A O 1
ATOM 951 N N . SER A 1 117 ? -3.617 -2.902 14.092 1.00 97.88 117 SER A N 1
ATOM 952 C CA . SER A 1 117 ? -4.427 -1.724 14.419 1.00 97.88 117 SER A CA 1
ATOM 953 C C . SER A 1 117 ? -4.826 -1.683 15.888 1.00 97.88 117 SER A C 1
ATOM 955 O O . SER A 1 117 ? -4.811 -2.698 16.575 1.00 97.88 117 SER A O 1
ATOM 957 N N . ILE A 1 118 ? -5.154 -0.485 16.369 1.00 97.19 118 ILE A N 1
ATOM 958 C CA . ILE A 1 118 ? -5.676 -0.234 17.720 1.00 97.19 118 ILE A CA 1
ATOM 959 C C . ILE A 1 118 ? -7.108 0.320 17.695 1.00 97.19 118 ILE A C 1
ATOM 961 O O . ILE A 1 118 ? -7.580 0.840 18.704 1.00 97.19 118 ILE A O 1
ATOM 965 N N . HIS A 1 119 ? -7.774 0.289 16.537 1.00 97.19 119 HIS A N 1
ATOM 966 C CA . HIS A 1 119 ? -9.059 0.963 16.330 1.00 97.19 119 HIS A CA 1
ATOM 967 C C . HIS A 1 119 ? -10.186 0.448 17.245 1.00 97.19 119 HIS A C 1
ATOM 969 O O . HIS A 1 119 ? -11.141 1.178 17.488 1.00 97.19 119 HIS A O 1
ATOM 975 N N . ASP A 1 120 ? -10.066 -0.764 17.792 1.00 95.56 120 ASP A N 1
ATOM 976 C CA . ASP A 1 120 ? -10.996 -1.356 18.764 1.00 95.56 120 ASP A CA 1
ATOM 977 C C . ASP A 1 120 ? -10.555 -1.176 20.236 1.00 95.56 120 ASP A C 1
ATOM 979 O O . ASP A 1 120 ? -11.152 -1.745 21.151 1.00 95.56 120 ASP A O 1
ATOM 983 N N . GLY A 1 121 ? -9.509 -0.381 20.477 1.00 92.75 121 GLY A N 1
ATOM 984 C CA . GLY A 1 121 ? -9.014 0.009 21.798 1.00 92.75 121 GLY A CA 1
ATOM 985 C C . GLY A 1 121 ? -7.669 -0.605 22.191 1.00 92.75 121 GLY A C 1
ATOM 986 O O . GLY A 1 121 ? -6.876 0.073 22.844 1.00 92.75 121 GLY A O 1
ATOM 987 N N . ASN A 1 122 ? -7.366 -1.840 21.781 1.00 93.25 122 ASN A N 1
ATOM 988 C CA . ASN A 1 1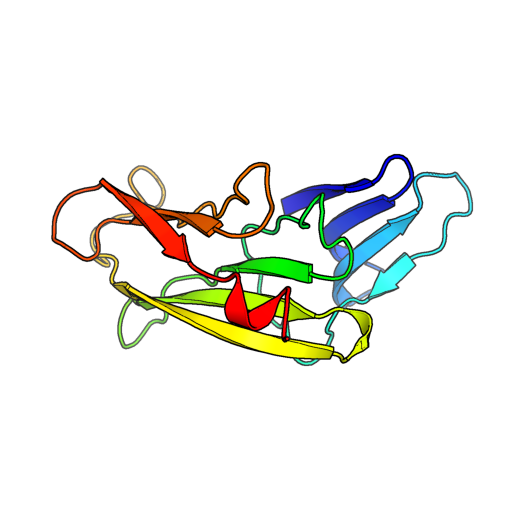22 ? -6.079 -2.494 22.059 1.00 93.25 122 ASN A CA 1
ATOM 989 C C . ASN A 1 122 ? -5.378 -2.871 20.754 1.00 93.25 122 ASN A C 1
ATOM 991 O O . ASN A 1 122 ? -6.020 -3.086 19.737 1.00 93.25 122 ASN A O 1
ATOM 995 N N . ARG A 1 123 ? -4.044 -2.990 20.761 1.00 95.69 123 ARG A N 1
ATOM 996 C CA . ARG A 1 123 ? -3.328 -3.413 19.548 1.00 95.69 123 ARG A CA 1
ATOM 997 C C . ARG A 1 123 ? -3.665 -4.864 19.217 1.00 95.69 123 ARG A C 1
ATOM 999 O O . ARG A 1 123 ? -3.362 -5.749 20.011 1.00 95.69 123 ARG A O 1
ATOM 1006 N N . GLN A 1 124 ? -4.226 -5.082 18.036 1.00 97.62 124 GLN A N 1
ATOM 1007 C CA . GLN A 1 124 ? -4.589 -6.387 17.493 1.00 97.62 124 GLN A CA 1
ATOM 1008 C C . GLN A 1 124 ? -4.183 -6.496 16.022 1.00 97.62 124 GLN A C 1
ATOM 1010 O O . GLN A 1 124 ? -3.859 -5.500 15.369 1.00 97.62 124 GLN A O 1
ATOM 1015 N N . MET A 1 125 ? -4.229 -7.725 15.510 1.00 98.12 125 MET A N 1
ATOM 1016 C CA . MET A 1 125 ? -4.100 -8.015 14.087 1.00 98.12 125 MET A CA 1
ATOM 1017 C C . MET A 1 125 ? -5.474 -8.276 13.480 1.00 98.12 125 MET A C 1
ATOM 1019 O O . MET A 1 125 ? -6.280 -9.017 14.044 1.00 98.12 125 MET A O 1
ATOM 1023 N N . TYR A 1 126 ? -5.705 -7.726 12.296 1.00 98.38 126 TYR A N 1
ATOM 1024 C CA . TYR A 1 126 ? -6.960 -7.869 11.562 1.00 98.38 126 TYR A CA 1
ATOM 1025 C C . TYR A 1 126 ? -6.689 -8.443 10.190 1.00 98.38 126 TYR A C 1
ATOM 1027 O O . TYR A 1 126 ? -5.657 -8.143 9.597 1.00 98.38 126 TYR A O 1
ATOM 1035 N N . ALA A 1 127 ? -7.618 -9.250 9.684 1.00 98.31 127 ALA A N 1
ATOM 1036 C CA . ALA A 1 127 ? -7.589 -9.753 8.322 1.00 98.31 127 ALA A CA 1
ATOM 1037 C C . ALA A 1 127 ? -8.826 -9.258 7.571 1.00 98.31 127 ALA A C 1
ATOM 1039 O O . ALA A 1 127 ? -9.945 -9.410 8.059 1.00 98.31 127 ALA A O 1
ATOM 1040 N N . LEU A 1 128 ? -8.618 -8.684 6.390 1.00 98.50 128 LEU A N 1
ATOM 1041 C CA . LEU A 1 128 ? -9.669 -8.191 5.510 1.00 98.50 128 LEU A CA 1
ATOM 1042 C C . LEU A 1 128 ? -9.717 -9.050 4.252 1.00 98.50 128 LEU A C 1
ATOM 1044 O O . LEU A 1 128 ? -8.670 -9.405 3.710 1.00 98.50 128 LEU A O 1
ATOM 1048 N N . ASP A 1 129 ? -10.924 -9.371 3.796 1.00 98.12 129 ASP A N 1
ATOM 1049 C CA . ASP A 1 129 ? -11.148 -10.021 2.506 1.00 98.12 129 ASP A CA 1
ATOM 1050 C C . ASP A 1 129 ? -11.139 -8.975 1.390 1.00 98.12 129 ASP A C 1
ATOM 1052 O O . ASP A 1 129 ? -11.830 -7.961 1.474 1.00 98.12 129 ASP A O 1
ATOM 1056 N N . VAL A 1 130 ? -10.325 -9.216 0.366 1.00 98.12 130 VAL A N 1
ATOM 1057 C CA . VAL A 1 130 ? -10.178 -8.344 -0.806 1.00 98.12 130 VAL A CA 1
ATOM 1058 C C . VAL A 1 130 ? -10.386 -9.112 -2.112 1.00 98.12 130 VAL A C 1
ATOM 1060 O O . VAL A 1 130 ? -10.174 -8.554 -3.188 1.00 98.12 130 VAL A O 1
ATOM 1063 N N . ALA A 1 131 ? -10.818 -10.377 -2.044 1.00 97.25 131 ALA A N 1
ATOM 1064 C CA . ALA A 1 131 ? -10.914 -11.262 -3.202 1.00 97.25 131 ALA A CA 1
ATOM 1065 C C . ALA A 1 131 ? -11.812 -10.677 -4.298 1.00 97.25 131 ALA A C 1
ATOM 1067 O O . ALA A 1 131 ? -11.450 -10.703 -5.465 1.00 97.25 131 ALA A O 1
ATOM 1068 N N . ALA A 1 132 ? -12.939 -10.069 -3.919 1.00 96.06 132 ALA A N 1
ATOM 1069 C CA . ALA A 1 132 ? -13.877 -9.471 -4.870 1.00 96.06 132 ALA A CA 1
ATOM 1070 C C . ALA A 1 132 ? -13.295 -8.290 -5.674 1.00 96.06 132 ALA A C 1
ATOM 1072 O O . ALA A 1 132 ? -13.838 -7.952 -6.722 1.00 96.06 132 ALA A O 1
ATOM 1073 N N . LEU A 1 133 ? -12.224 -7.648 -5.186 1.00 96.06 133 LEU A N 1
ATOM 1074 C CA . LEU A 1 133 ? -11.547 -6.556 -5.893 1.00 96.06 133 LEU A CA 1
ATOM 1075 C C . LEU A 1 133 ? -10.460 -7.074 -6.836 1.00 96.06 133 LEU A C 1
ATOM 1077 O O . LEU A 1 133 ? -10.328 -6.566 -7.945 1.00 96.06 133 LEU A O 1
ATOM 1081 N N . VAL A 1 134 ? -9.676 -8.058 -6.388 1.00 95.81 134 VAL A N 1
ATOM 1082 C CA . VAL A 1 134 ? -8.490 -8.533 -7.124 1.00 95.81 134 VAL A CA 1
ATOM 1083 C C . VAL A 1 134 ? -8.785 -9.694 -8.075 1.00 95.81 134 VAL A C 1
ATOM 1085 O O . VAL A 1 134 ? -8.056 -9.869 -9.046 1.00 95.81 134 VAL A O 1
ATOM 1088 N N . ASP A 1 135 ? -9.867 -10.435 -7.824 1.00 90.88 135 ASP A N 1
ATOM 1089 C CA . ASP A 1 135 ? -10.406 -11.521 -8.650 1.00 90.88 135 ASP A CA 1
ATOM 1090 C C . ASP A 1 135 ? -11.896 -11.252 -8.964 1.00 90.88 135 ASP A C 1
ATOM 1092 O O . ASP A 1 135 ? -12.776 -11.959 -8.454 1.00 90.88 135 ASP A O 1
ATOM 1096 N N . PRO A 1 136 ? -12.234 -10.215 -9.757 1.00 78.06 136 PRO A N 1
ATOM 1097 C CA . P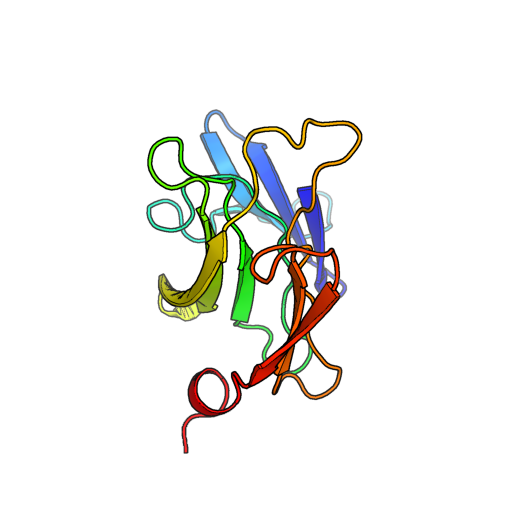RO A 1 136 ? -13.607 -10.035 -10.210 1.00 78.06 136 PRO A CA 1
ATOM 1098 C C . PRO A 1 136 ? -14.012 -11.224 -11.097 1.00 78.06 136 PRO A C 1
ATOM 1100 O O . PRO A 1 136 ? -13.224 -11.688 -11.921 1.00 78.06 136 PRO A O 1
ATOM 1103 N N . ALA A 1 137 ? -15.226 -11.737 -10.877 1.00 69.75 137 ALA A N 1
ATOM 1104 C CA . ALA A 1 137 ? -15.781 -12.883 -11.604 1.00 69.75 137 ALA A CA 1
ATOM 1105 C C . ALA A 1 137 ? -15.932 -12.636 -13.114 1.00 69.75 137 ALA A C 1
ATOM 1107 O O . ALA A 1 137 ? -16.192 -11.474 -13.505 1.00 69.75 137 ALA A O 1
#

Sequence (137 aa):
HPLWKDDTHIIVWGPHAGSIHYHLYEDRADGEVTVIGADVLTENGHMTFSRTHPDWLLSDTYPDAQTNERILFLYHVPSGVRHDIGSFYTSPTLKKENRCDLHPRWSRDGKRVCIDSIHDGNRQMYALDVAALVDPA

Mean predicted aligned error: 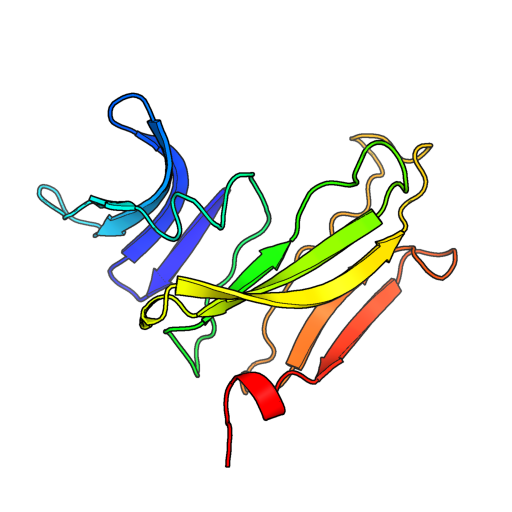2.93 Å

pLDDT: mean 95.98, std 3.78, range [69.75, 98.75]

Solvent-accessible surface area (backbone atoms only — not comparable to full-atom values): 7965 Å² total; per-residue (Å²): 84,79,40,70,68,52,103,52,32,37,36,29,46,47,79,54,99,91,43,76,36,34,36,39,33,36,80,52,101,84,43,60,75,44,78,51,46,73,91,75,43,79,68,67,49,44,67,40,54,30,89,74,46,71,55,31,36,35,33,39,47,63,58,42,94,86,76,24,32,22,43,35,32,39,33,35,62,89,81,65,47,74,44,80,78,46,77,40,43,47,67,85,85,49,45,92,91,68,53,78,64,45,68,50,40,70,41,95,81,49,38,32,37,35,31,41,41,38,61,88,74,54,83,44,77,47,76,44,82,44,36,75,76,80,56,63,130